Protein AF-A0A731USR8-F1 (afdb_monomer_lite)

pLDDT: mean 96.44, std 6.47, range [56.53, 98.62]

Structure (mmCIF, N/CA/C/O backbone):
data_AF-A0A731USR8-F1
#
_entry.id   AF-A0A731USR8-F1
#
loop_
_atom_site.group_PDB
_atom_site.id
_atom_site.type_symbol
_atom_site.label_atom_id
_atom_site.label_alt_id
_atom_site.label_comp_id
_atom_site.label_asym_id
_atom_site.label_entity_id
_atom_site.label_seq_id
_atom_site.pdbx_PDB_ins_code
_atom_site.Cartn_x
_atom_site.Cartn_y
_atom_site.Cartn_z
_atom_site.occupancy
_atom_site.B_iso_or_equiv
_atom_site.auth_seq_id
_atom_site.auth_comp_id
_atom_site.auth_asym_id
_atom_site.auth_atom_id
_atom_site.pdbx_PDB_model_num
ATOM 1 N N . SER A 1 1 ? -0.834 -9.025 -10.586 1.00 56.53 1 SER A N 1
ATOM 2 C CA . SER A 1 1 ? -0.897 -8.870 -9.116 1.00 56.53 1 SER A CA 1
ATOM 3 C C . SER A 1 1 ? 0.393 -9.410 -8.510 1.00 56.53 1 SER A C 1
ATOM 5 O O . SER A 1 1 ? 1.145 -10.064 -9.221 1.00 56.53 1 SER A O 1
ATOM 7 N N . GLY A 1 2 ? 0.668 -9.093 -7.242 1.00 90.19 2 GLY A N 1
ATOM 8 C CA . GLY A 1 2 ? 1.916 -9.420 -6.539 1.00 90.19 2 GLY A CA 1
ATOM 9 C C . GLY A 1 2 ? 2.467 -8.168 -5.866 1.00 90.19 2 GLY A C 1
ATOM 10 O O . GLY A 1 2 ? 2.723 -7.189 -6.551 1.00 90.19 2 GLY A O 1
ATOM 11 N N . ALA A 1 3 ? 2.580 -8.165 -4.543 1.00 97.31 3 ALA A N 1
ATOM 12 C CA . ALA A 1 3 ? 3.203 -7.096 -3.768 1.00 97.31 3 ALA A CA 1
ATOM 13 C C . ALA A 1 3 ? 4.066 -7.752 -2.691 1.00 97.31 3 ALA A C 1
ATOM 15 O O . ALA A 1 3 ? 3.703 -8.805 -2.165 1.00 97.31 3 ALA A O 1
ATOM 16 N N . ILE A 1 4 ? 5.208 -7.148 -2.389 1.00 98.38 4 ILE A N 1
ATOM 17 C CA . ILE A 1 4 ? 6.119 -7.637 -1.357 1.00 98.38 4 ILE A CA 1
ATOM 18 C C . ILE A 1 4 ? 5.953 -6.731 -0.144 1.00 98.38 4 ILE A C 1
ATOM 20 O O . ILE A 1 4 ? 6.163 -5.522 -0.239 1.00 98.38 4 ILE A O 1
ATOM 24 N N . ILE A 1 5 ? 5.572 -7.310 0.993 1.00 97.69 5 ILE A N 1
ATOM 25 C CA . ILE A 1 5 ? 5.374 -6.580 2.246 1.00 97.69 5 ILE A CA 1
ATOM 26 C C . ILE A 1 5 ? 6.506 -6.945 3.207 1.00 97.69 5 ILE A C 1
ATOM 28 O O . ILE A 1 5 ? 6.529 -8.037 3.762 1.00 97.69 5 ILE A O 1
ATOM 32 N N . LEU A 1 6 ? 7.445 -6.016 3.389 1.00 98.06 6 LEU A N 1
ATOM 33 C CA . LEU A 1 6 ? 8.539 -6.077 4.368 1.00 98.06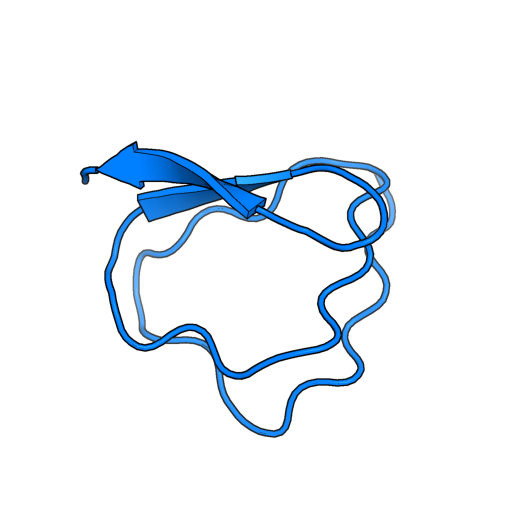 6 LEU A CA 1
ATOM 34 C C . LEU A 1 6 ? 8.301 -5.083 5.518 1.00 98.06 6 LEU A C 1
ATOM 36 O O . LEU A 1 6 ? 9.238 -4.609 6.153 1.00 98.06 6 LEU A O 1
ATOM 40 N N . SER A 1 7 ? 7.037 -4.724 5.747 1.00 95.88 7 SER A N 1
ATOM 41 C CA . SER A 1 7 ? 6.617 -3.784 6.780 1.00 95.88 7 SER A CA 1
ATOM 42 C C . SER A 1 7 ? 5.921 -4.517 7.927 1.00 95.88 7 SER A C 1
ATOM 44 O O . SER A 1 7 ? 5.105 -5.399 7.654 1.00 95.88 7 SER A O 1
ATOM 46 N N . PRO A 1 8 ? 6.161 -4.129 9.194 1.00 96.75 8 PRO A N 1
ATOM 47 C CA . PRO A 1 8 ? 5.453 -4.700 10.338 1.00 96.75 8 PRO A CA 1
ATOM 48 C C . PRO A 1 8 ? 3.983 -4.263 10.410 1.00 96.75 8 PRO A C 1
ATOM 50 O O . PRO A 1 8 ? 3.199 -4.877 11.128 1.00 96.75 8 PRO A O 1
ATOM 53 N N . TYR A 1 9 ? 3.608 -3.187 9.710 1.00 97.69 9 TYR A N 1
ATOM 54 C CA . TYR A 1 9 ? 2.289 -2.576 9.841 1.00 97.69 9 TYR A CA 1
ATOM 55 C C . TYR A 1 9 ? 1.833 -1.851 8.568 1.00 97.69 9 TYR A C 1
ATOM 57 O O . TYR A 1 9 ? 2.612 -1.158 7.904 1.00 97.69 9 TYR A O 1
ATOM 65 N N . ILE A 1 10 ? 0.544 -1.992 8.252 1.00 98.00 10 ILE A N 1
ATOM 66 C CA . ILE A 1 10 ? -0.179 -1.226 7.233 1.00 98.00 10 ILE A CA 1
ATOM 67 C C . ILE A 1 10 ? -1.542 -0.866 7.825 1.00 98.00 10 ILE A C 1
ATOM 69 O O . ILE A 1 10 ? -2.261 -1.748 8.299 1.00 98.00 10 ILE A O 1
ATOM 73 N N . CYS A 1 11 ? -1.897 0.418 7.808 1.00 97.75 11 CYS A N 1
ATOM 74 C CA . CYS A 1 11 ? -3.170 0.887 8.332 1.00 97.75 11 CYS A CA 1
ATOM 75 C C . CYS A 1 11 ? -4.357 0.406 7.484 1.00 97.75 11 CYS A C 1
ATOM 77 O O . CYS A 1 11 ? -4.255 0.150 6.279 1.00 97.75 11 CYS A O 1
ATOM 79 N N . SER A 1 12 ? -5.515 0.281 8.132 1.00 98.12 12 SER A N 1
ATOM 80 C CA . SER A 1 12 ? -6.736 -0.164 7.464 1.00 98.12 12 SER A CA 1
ATOM 81 C C . SER A 1 12 ? -7.181 0.835 6.392 1.00 98.12 12 SER A C 1
ATOM 83 O O . SER A 1 12 ? -7.165 2.049 6.596 1.00 98.12 12 SER A O 1
ATOM 85 N N . GLY A 1 13 ? -7.602 0.316 5.238 1.00 97.06 13 GLY A N 1
ATOM 86 C CA . GLY A 1 13 ? -8.085 1.120 4.115 1.00 97.06 13 GLY A CA 1
ATOM 87 C C . GLY A 1 13 ? -6.995 1.710 3.214 1.00 97.06 13 GLY A C 1
ATOM 88 O O . GLY A 1 13 ? -7.336 2.427 2.272 1.00 97.06 13 GLY A O 1
ATOM 89 N N . ALA A 1 14 ? -5.713 1.422 3.463 1.00 98.06 14 ALA A N 1
ATOM 90 C CA . ALA A 1 14 ? -4.651 1.698 2.500 1.00 98.06 14 ALA A CA 1
ATOM 91 C C . ALA A 1 14 ? -4.753 0.757 1.285 1.00 98.06 14 ALA A C 1
ATOM 93 O O . ALA A 1 14 ? -5.101 -0.418 1.408 1.00 98.06 14 ALA A O 1
ATOM 94 N N . VAL A 1 15 ? -4.424 1.270 0.100 1.00 98.19 15 VAL A N 1
ATOM 95 C CA . VAL A 1 15 ? -4.412 0.514 -1.159 1.00 98.19 15 VAL A C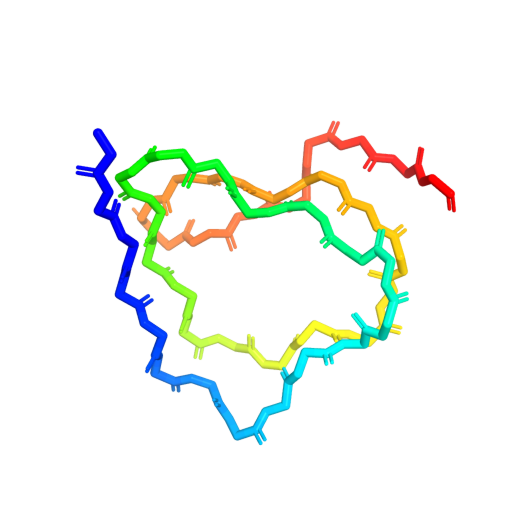A 1
ATOM 96 C C . VAL A 1 15 ? -2.969 0.335 -1.614 1.00 98.19 15 VAL A C 1
ATOM 98 O O . VAL A 1 15 ? -2.256 1.318 -1.807 1.00 98.19 15 VAL A O 1
ATOM 101 N N . ILE A 1 16 ? -2.542 -0.912 -1.823 1.00 98.19 16 ILE A N 1
ATOM 102 C CA . ILE A 1 16 ? -1.195 -1.244 -2.304 1.00 98.19 16 ILE A CA 1
ATOM 103 C C . ILE A 1 16 ? -1.264 -1.641 -3.778 1.00 98.19 16 ILE A C 1
ATOM 105 O O . ILE A 1 16 ? -1.943 -2.597 -4.150 1.00 98.19 16 ILE A O 1
ATOM 109 N N . GLY A 1 17 ? -0.565 -0.890 -4.624 1.00 97.81 17 GLY A N 1
ATOM 110 C CA . GLY A 1 17 ? -0.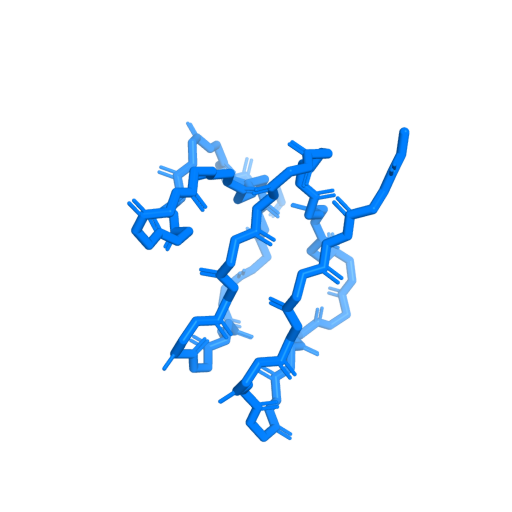486 -1.134 -6.057 1.00 97.81 17 GLY A CA 1
ATOM 111 C C . GLY A 1 17 ? 0.202 -2.459 -6.387 1.00 97.81 17 GLY A C 1
ATOM 112 O O . GLY A 1 17 ? 1.063 -2.947 -5.652 1.00 97.81 17 GLY A O 1
ATOM 113 N N . ALA A 1 18 ? -0.151 -3.040 -7.533 1.00 97.94 18 ALA A N 1
ATOM 114 C CA . ALA A 1 18 ? 0.536 -4.225 -8.033 1.00 97.94 18 ALA A CA 1
ATOM 115 C C . ALA A 1 18 ? 2.030 -3.933 -8.279 1.00 97.94 18 ALA A C 1
ATOM 117 O O . ALA A 1 18 ? 2.398 -2.861 -8.751 1.00 97.94 18 ALA A O 1
ATOM 118 N N . GLY A 1 19 ? 2.885 -4.896 -7.949 1.00 97.69 19 GLY A N 1
ATOM 119 C CA . GLY A 1 19 ? 4.342 -4.804 -8.029 1.00 97.69 19 GLY A CA 1
ATOM 120 C C . GLY A 1 19 ? 4.994 -3.979 -6.917 1.00 97.69 19 GLY A C 1
ATOM 121 O O . GLY A 1 19 ? 6.214 -3.832 -6.920 1.00 97.69 19 GLY A O 1
ATOM 122 N N . ALA A 1 20 ? 4.221 -3.420 -5.979 1.00 98.31 20 ALA A N 1
ATOM 123 C CA . ALA A 1 20 ? 4.779 -2.580 -4.930 1.00 98.31 20 ALA A CA 1
ATOM 124 C C . ALA A 1 20 ? 5.619 -3.388 -3.930 1.00 98.31 20 ALA A C 1
ATOM 126 O O . ALA A 1 20 ? 5.258 -4.505 -3.551 1.00 98.31 20 ALA A O 1
ATOM 127 N N . VAL A 1 21 ? 6.713 -2.785 -3.465 1.00 98.62 21 VAL A N 1
ATOM 128 C CA . VAL A 1 21 ? 7.566 -3.333 -2.405 1.00 98.62 21 VAL A CA 1
ATOM 129 C C . VAL A 1 21 ? 7.500 -2.390 -1.209 1.00 98.62 21 VAL A C 1
ATOM 131 O O . VAL A 1 21 ? 8.099 -1.311 -1.199 1.00 98.62 21 VAL A O 1
ATOM 134 N N . VAL A 1 22 ? 6.713 -2.774 -0.210 1.00 98.31 22 VAL A N 1
ATOM 135 C CA . VAL A 1 22 ? 6.454 -1.983 0.993 1.00 98.31 22 VAL 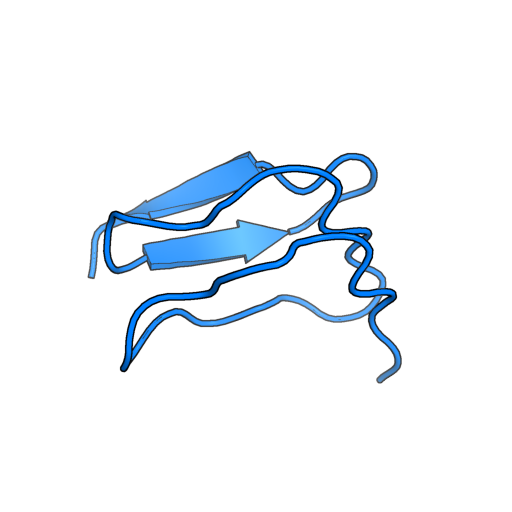A CA 1
ATOM 136 C C . VAL A 1 22 ? 7.543 -2.278 2.017 1.00 98.31 22 VAL A C 1
ATOM 138 O O . VAL A 1 22 ? 7.515 -3.307 2.682 1.00 98.31 22 VAL A O 1
ATOM 141 N N . VAL A 1 23 ? 8.510 -1.368 2.130 1.00 98.38 23 VAL A N 1
ATOM 142 C CA . VAL A 1 23 ? 9.677 -1.499 3.028 1.00 98.38 23 VAL A CA 1
ATOM 143 C C . VAL A 1 23 ? 9.567 -0.666 4.310 1.00 98.38 23 VAL A C 1
ATOM 145 O O . VAL A 1 23 ? 10.482 -0.670 5.125 1.00 98.38 23 VAL A O 1
ATOM 148 N N . LYS A 1 24 ? 8.481 0.098 4.478 1.00 97.19 24 LYS A N 1
ATOM 149 C CA . LYS A 1 24 ? 8.235 0.976 5.633 1.00 97.19 24 LYS A CA 1
ATOM 150 C C . LYS A 1 24 ? 6.784 0.841 6.114 1.00 97.19 24 LYS A C 1
ATOM 152 O O . LYS A 1 24 ? 5.924 0.570 5.271 1.00 97.19 24 LYS A O 1
ATOM 157 N N . PRO A 1 25 ? 6.507 1.078 7.412 1.00 98.12 25 PRO A N 1
ATOM 158 C CA . PRO A 1 25 ? 5.148 1.194 7.935 1.00 98.12 25 PRO A CA 1
ATOM 159 C C . PRO A 1 25 ? 4.293 2.180 7.141 1.00 98.12 25 PRO A C 1
ATOM 161 O O . PRO A 1 25 ? 4.758 3.256 6.760 1.00 98.12 25 PRO A O 1
ATOM 164 N N . ILE A 1 26 ? 3.037 1.804 6.898 1.00 98.12 26 ILE A N 1
ATOM 165 C CA . ILE A 1 26 ? 2.022 2.687 6.318 1.00 98.12 26 ILE A CA 1
ATOM 166 C C . ILE A 1 26 ? 1.057 3.066 7.435 1.00 98.12 26 ILE A C 1
ATOM 168 O O . ILE A 1 26 ? 0.236 2.257 7.854 1.00 98.12 26 ILE A O 1
ATOM 172 N N . GLU A 1 27 ? 1.182 4.294 7.925 1.00 97.50 27 GLU A N 1
ATOM 173 C CA . GLU A 1 27 ? 0.348 4.831 9.009 1.00 97.50 27 GLU A CA 1
ATOM 174 C C . GLU A 1 27 ? -0.818 5.670 8.475 1.00 97.50 27 GLU A C 1
ATOM 176 O O . GLU A 1 27 ? -1.881 5.733 9.085 1.00 97.50 27 GLU A O 1
ATOM 181 N N . ASN A 1 28 ? -0.647 6.267 7.293 1.00 97.50 28 ASN A N 1
ATOM 182 C CA . ASN A 1 28 ? -1.640 7.132 6.670 1.00 97.50 2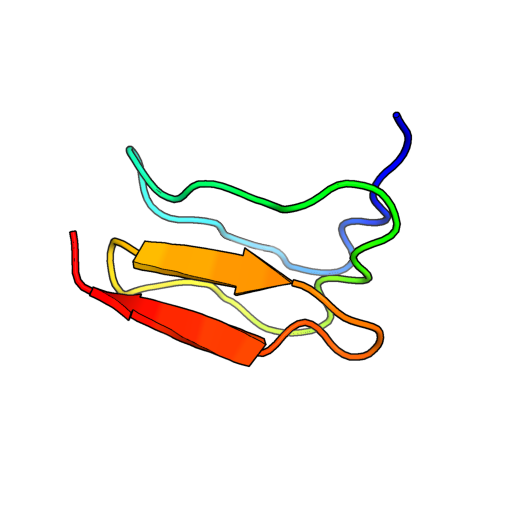8 ASN A CA 1
ATOM 183 C C . ASN A 1 28 ? -2.425 6.368 5.609 1.00 97.50 28 ASN A C 1
ATOM 185 O O . ASN A 1 28 ? -1.859 5.643 4.791 1.00 97.50 28 ASN A O 1
ATOM 189 N N . LYS A 1 29 ? -3.744 6.546 5.603 1.00 98.19 29 LYS A N 1
ATOM 190 C CA . LYS A 1 29 ? -4.595 5.937 4.589 1.00 98.19 29 LYS A CA 1
ATOM 191 C C . LYS A 1 29 ? -4.322 6.591 3.230 1.00 98.19 29 LYS A C 1
ATOM 193 O O . LYS A 1 29 ? -4.311 7.813 3.091 1.00 98.19 29 LYS A O 1
ATOM 198 N N . GLY A 1 30 ? -4.082 5.770 2.214 1.00 98.31 30 GLY A N 1
ATOM 199 C CA . GLY A 1 30 ? -3.740 6.254 0.883 1.00 98.31 30 GLY A CA 1
ATOM 200 C C . GLY A 1 30 ? -3.469 5.135 -0.112 1.00 98.31 30 GLY A C 1
ATOM 201 O O . GLY A 1 30 ? -3.517 3.954 0.228 1.00 98.31 30 GLY A O 1
ATOM 202 N N . ILE A 1 31 ? -3.183 5.518 -1.353 1.00 98.50 31 ILE A N 1
ATOM 203 C CA . ILE A 1 31 ? -2.751 4.628 -2.431 1.00 98.50 31 ILE A CA 1
ATOM 204 C C . ILE A 1 31 ? -1.227 4.667 -2.496 1.00 98.50 31 ILE A C 1
ATOM 206 O O . ILE A 1 31 ? -0.652 5.736 -2.692 1.00 98.50 31 ILE A O 1
ATOM 210 N N . TYR A 1 32 ? -0.582 3.512 -2.372 1.00 98.44 32 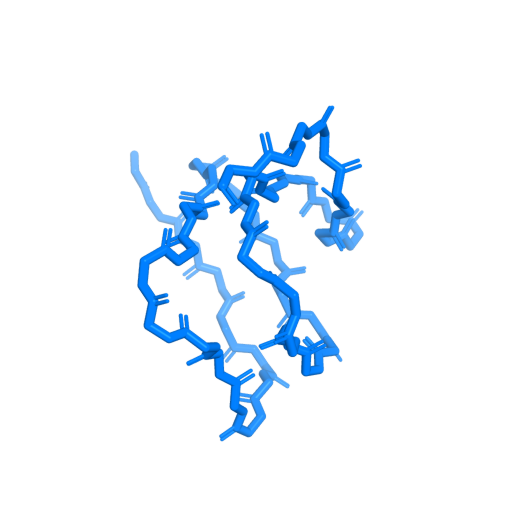TYR A N 1
ATOM 211 C CA . TYR A 1 32 ? 0.871 3.363 -2.369 1.00 98.44 32 TYR A CA 1
ATOM 212 C C . TYR A 1 32 ? 1.319 2.449 -3.505 1.00 98.44 32 TYR A C 1
ATOM 214 O O . TYR A 1 32 ? 0.741 1.382 -3.696 1.00 98.44 32 TYR A O 1
ATOM 222 N N . ALA A 1 33 ? 2.366 2.817 -4.244 1.00 98.19 33 ALA A N 1
ATOM 223 C CA . ALA A 1 33 ? 2.941 1.946 -5.273 1.00 98.19 33 ALA A CA 1
ATOM 224 C C . ALA A 1 33 ? 4.442 2.187 -5.479 1.00 98.19 33 ALA A C 1
ATOM 226 O O . ALA A 1 33 ? 4.993 3.181 -5.005 1.00 98.19 33 ALA A O 1
ATOM 227 N N . GLY A 1 34 ? 5.088 1.272 -6.208 1.00 97.81 34 GLY A N 1
ATOM 228 C CA . GLY A 1 34 ? 6.507 1.338 -6.565 1.00 97.81 34 GLY A CA 1
ATOM 229 C C . GLY A 1 34 ? 7.414 0.469 -5.692 1.00 97.81 34 GLY A C 1
ATOM 230 O O . GLY A 1 34 ? 6.978 -0.162 -4.729 1.00 97.81 34 GLY A O 1
ATOM 231 N N . ASN A 1 35 ? 8.695 0.441 -6.050 1.00 97.81 35 ASN A N 1
ATOM 232 C CA . ASN A 1 35 ? 9.758 -0.208 -5.292 1.00 97.81 35 ASN A CA 1
ATOM 233 C C . ASN A 1 35 ? 10.901 0.806 -5.077 1.00 97.81 35 ASN A C 1
ATOM 235 O O . ASN A 1 35 ? 11.626 1.090 -6.031 1.00 97.81 35 ASN A O 1
ATOM 239 N N . PRO A 1 36 ? 11.056 1.387 -3.872 1.00 97.69 36 PRO A N 1
ATOM 240 C CA . PRO A 1 36 ? 10.200 1.211 -2.696 1.00 97.69 36 PRO A CA 1
ATOM 241 C C . PRO A 1 36 ? 8.824 1.878 -2.864 1.00 97.69 36 PRO A C 1
ATOM 243 O O . PRO A 1 36 ? 8.696 2.878 -3.574 1.00 97.69 36 PRO A O 1
ATOM 246 N N . ALA A 1 37 ? 7.803 1.347 -2.184 1.00 98.31 37 ALA A N 1
ATOM 247 C CA . ALA A 1 37 ? 6.441 1.872 -2.244 1.00 98.31 37 ALA A CA 1
ATOM 248 C C . ALA A 1 37 ? 6.354 3.297 -1.665 1.00 98.31 37 ALA A C 1
ATOM 250 O O . ALA A 1 37 ? 6.846 3.561 -0.565 1.00 98.31 37 ALA A O 1
ATOM 251 N N . ARG A 1 38 ? 5.711 4.215 -2.397 1.00 97.94 38 ARG A N 1
ATOM 252 C CA . ARG A 1 38 ? 5.487 5.616 -1.997 1.00 97.94 38 ARG A CA 1
ATOM 253 C C . ARG A 1 38 ? 4.020 6.002 -2.144 1.00 97.94 38 ARG A C 1
ATOM 255 O O . ARG A 1 38 ? 3.315 5.438 -2.978 1.00 97.94 38 ARG A O 1
ATOM 262 N N . LEU A 1 39 ? 3.583 6.970 -1.337 1.00 98.00 39 LEU A N 1
ATOM 263 C CA . LEU A 1 39 ? 2.235 7.531 -1.402 1.00 98.00 39 LEU A CA 1
ATOM 264 C C . LEU A 1 39 ? 2.029 8.234 -2.750 1.00 98.00 39 LEU A C 1
ATOM 266 O O . LEU A 1 39 ? 2.762 9.161 -3.085 1.00 98.00 39 LEU A O 1
ATOM 270 N N . LEU A 1 40 ? 1.021 7.794 -3.496 1.00 97.56 40 LEU A N 1
ATOM 271 C CA . LEU A 1 40 ? 0.566 8.412 -4.741 1.00 97.56 40 LEU A CA 1
ATOM 272 C C . LEU A 1 40 ? -0.648 9.318 -4.519 1.00 97.56 40 LEU A C 1
ATOM 274 O O . LEU A 1 40 ? -0.789 10.332 -5.197 1.00 97.56 40 LEU A O 1
ATOM 278 N N . ARG A 1 41 ? -1.548 8.942 -3.598 1.00 97.62 41 ARG A N 1
ATOM 279 C CA . ARG A 1 41 ? -2.798 9.673 -3.335 1.00 97.62 41 ARG A CA 1
ATOM 280 C C . ARG A 1 41 ? -3.317 9.433 -1.918 1.00 97.62 41 ARG A C 1
ATOM 282 O O . ARG A 1 41 ? -3.303 8.296 -1.462 1.00 97.62 41 ARG A O 1
ATOM 289 N N . ILE A 1 42 ? -3.822 10.476 -1.263 1.00 95.62 42 ILE A N 1
ATOM 290 C CA . ILE A 1 42 ? -4.460 10.416 0.069 1.00 95.62 42 ILE A CA 1
ATOM 291 C C . ILE A 1 42 ? -5.922 9.934 -0.062 1.00 95.62 42 ILE A C 1
ATOM 293 O O . ILE A 1 42 ? -6.574 10.269 -1.056 1.00 95.62 42 ILE A O 1
ATOM 297 N N . LEU A 1 43 ? -6.415 9.143 0.909 1.00 87.69 43 LEU A N 1
ATOM 298 C CA . LEU A 1 43 ? -7.753 8.511 0.943 1.00 87.69 43 LEU A CA 1
ATOM 299 C C . LEU A 1 43 ? -8.449 8.609 2.310 1.00 87.69 43 LEU A C 1
ATOM 301 O O . LEU A 1 43 ? -7.763 8.901 3.306 1.00 87.69 43 LEU A O 1
#

Radius of gyration: 8.92 Å; chains: 1; bounding box: 18×20×20 Å

Sequence (43 aa):
SGAIILSPYICSGAVIGAGAVVVKPIENKGIYAGNPARLLRIL

Organism: NCBI:txid436295

InterPro domains:
  IPR011004 Trimeric LpxA-like superfamily [SSF51161] (2-42)

Secondary structure (DSSP, 8-state):
---EE--S-B-TT-EE-TT-EE-S-B-S-EEEETTTTEEEEE-

Foldseek 3Di:
DDEAECEPEEDPQAAEDPPEYDNYHHPFHAYWGDVPIDGPGHD